Protein AF-A0A8S4QCL9-F1 (afdb_monomer)

pLDDT: mean 78.3, std 16.36, range [36.25, 92.94]

Structure (mmCIF, N/CA/C/O backbone):
data_AF-A0A8S4QCL9-F1
#
_entry.id   AF-A0A8S4QCL9-F1
#
loop_
_atom_site.group_PDB
_atom_site.id
_atom_site.type_symbol
_atom_site.label_atom_id
_atom_site.label_alt_id
_atom_site.label_comp_id
_atom_site.label_asym_id
_atom_site.label_entity_id
_atom_site.label_seq_id
_atom_site.pdbx_PDB_ins_code
_atom_site.Cartn_x
_atom_site.Cartn_y
_atom_site.Cartn_z
_atom_site.occupancy
_atom_site.B_iso_or_equiv
_atom_site.auth_seq_id
_atom_site.auth_comp_id
_atom_site.auth_asym_id
_atom_site.auth_atom_id
_atom_site.pdbx_PDB_model_num
ATOM 1 N N . MET A 1 1 ? 19.149 -9.446 15.315 1.00 36.25 1 MET A N 1
ATOM 2 C CA . MET A 1 1 ? 18.809 -8.489 14.243 1.00 36.25 1 MET A CA 1
ATOM 3 C C . MET A 1 1 ? 17.561 -9.006 13.570 1.00 36.25 1 MET A C 1
ATOM 5 O O . MET A 1 1 ? 17.598 -10.015 12.875 1.00 36.25 1 MET A O 1
ATOM 9 N N . GLU A 1 2 ? 16.452 -8.401 13.953 1.00 41.59 2 GLU A N 1
ATOM 10 C CA . GLU A 1 2 ? 15.089 -8.872 13.775 1.00 41.59 2 GLU A CA 1
ATOM 11 C C . GLU A 1 2 ? 14.542 -8.338 12.445 1.00 41.59 2 GLU A C 1
ATOM 13 O O . GLU A 1 2 ? 14.223 -7.166 12.330 1.00 41.59 2 GLU A O 1
ATOM 18 N N . HIS A 1 3 ? 14.454 -9.191 11.420 1.00 43.66 3 HIS A N 1
ATOM 19 C CA . HIS A 1 3 ? 13.785 -8.868 10.146 1.00 43.66 3 HIS A CA 1
ATOM 20 C C . HIS A 1 3 ? 12.252 -9.052 10.241 1.00 43.66 3 HIS A C 1
ATOM 22 O O . HIS A 1 3 ? 11.591 -9.344 9.247 1.00 43.66 3 HIS A O 1
ATOM 28 N N . SER A 1 4 ? 11.681 -8.942 11.446 1.00 46.59 4 SER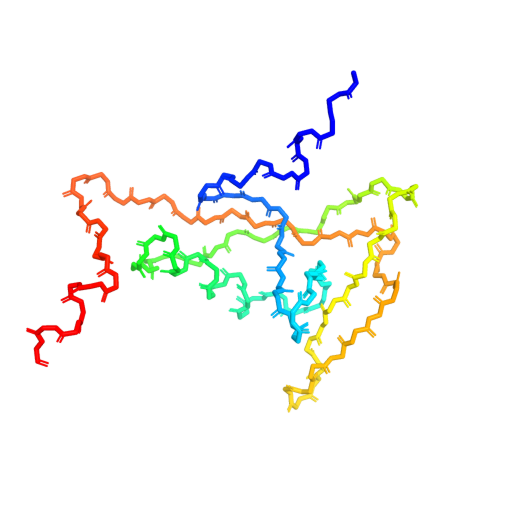 A N 1
ATOM 29 C CA . SER A 1 4 ? 10.273 -9.263 11.728 1.00 46.59 4 SER A CA 1
ATOM 30 C C . SER A 1 4 ? 9.317 -8.116 11.384 1.00 46.59 4 SER A C 1
ATOM 32 O O . SER A 1 4 ? 8.157 -8.353 11.061 1.00 46.59 4 SER A O 1
ATOM 34 N N . GLU A 1 5 ? 9.794 -6.871 11.394 1.00 47.47 5 GLU A N 1
ATOM 35 C CA . GLU A 1 5 ? 8.931 -5.689 11.243 1.00 47.47 5 GLU A CA 1
ATOM 36 C C . GLU A 1 5 ? 8.392 -5.488 9.818 1.00 47.47 5 GLU A C 1
ATOM 38 O O . GLU A 1 5 ? 7.361 -4.852 9.635 1.00 47.47 5 GLU A O 1
ATOM 43 N N . LEU A 1 6 ? 9.019 -6.090 8.801 1.00 45.91 6 LEU A N 1
ATOM 44 C CA . LEU A 1 6 ? 8.520 -6.037 7.418 1.00 45.91 6 LEU A CA 1
ATOM 45 C C . LEU A 1 6 ? 7.394 -7.044 7.140 1.00 45.91 6 LEU A C 1
ATOM 47 O O . LEU A 1 6 ? 6.724 -6.947 6.113 1.00 45.91 6 LEU A O 1
ATOM 51 N N . PHE A 1 7 ? 7.192 -8.008 8.041 1.00 49.94 7 PHE A N 1
ATOM 52 C CA . PHE A 1 7 ? 6.211 -9.088 7.898 1.00 49.94 7 PHE A CA 1
ATOM 53 C C . PHE A 1 7 ? 5.200 -9.140 9.045 1.00 49.94 7 PHE A C 1
ATOM 55 O O . PHE A 1 7 ? 4.327 -10.010 9.046 1.00 49.94 7 PHE A O 1
ATOM 62 N N . ALA A 1 8 ? 5.287 -8.221 10.010 1.00 41.41 8 ALA A N 1
ATOM 63 C CA . ALA A 1 8 ? 4.247 -8.032 11.004 1.00 41.41 8 ALA A CA 1
ATOM 64 C C . ALA A 1 8 ? 3.009 -7.452 10.305 1.00 41.41 8 ALA A C 1
ATOM 66 O O . ALA A 1 8 ? 2.879 -6.246 10.109 1.00 41.41 8 ALA A O 1
ATOM 67 N N . VAL A 1 9 ? 2.112 -8.342 9.882 1.00 51.78 9 VAL A N 1
ATOM 68 C CA . VAL A 1 9 ? 0.782 -7.993 9.384 1.00 51.78 9 VAL A CA 1
ATOM 69 C C . VAL A 1 9 ? -0.016 -7.491 10.583 1.00 51.78 9 VAL A C 1
ATOM 71 O O . VAL A 1 9 ? -0.667 -8.268 11.280 1.00 51.78 9 VAL A O 1
ATOM 74 N N . SER A 1 10 ? 0.070 -6.198 10.885 1.00 57.97 10 SER A N 1
ATOM 75 C CA . SER A 1 10 ? -0.998 -5.582 11.662 1.00 57.97 10 SER A CA 1
ATOM 76 C C . SER A 1 10 ? -2.265 -5.687 10.810 1.00 57.97 10 SER A C 1
ATOM 78 O O . SER A 1 10 ? -2.261 -5.338 9.631 1.00 57.97 10 SER A O 1
ATOM 80 N N . ASN A 1 11 ? -3.350 -6.220 11.382 1.00 64.81 11 ASN A N 1
ATOM 81 C CA . ASN A 1 11 ? -4.603 -6.413 10.636 1.00 64.81 11 ASN A CA 1
ATOM 82 C C . ASN A 1 11 ? -5.184 -5.077 10.141 1.00 64.81 11 ASN A C 1
ATOM 84 O O . ASN A 1 11 ? -6.064 -5.054 9.291 1.00 64.81 11 ASN A O 1
ATOM 88 N N . THR A 1 12 ? -4.731 -3.946 10.677 1.00 77.62 12 THR A N 1
ATOM 89 C CA . THR A 1 12 ? -5.289 -2.632 10.356 1.00 77.62 12 THR A CA 1
ATOM 90 C C . THR A 1 12 ? -4.260 -1.647 9.832 1.00 77.62 12 THR A C 1
ATOM 92 O O . THR A 1 12 ? -4.649 -0.543 9.477 1.00 77.62 12 THR A O 1
ATOM 95 N N . GLU A 1 13 ? -2.977 -1.995 9.737 1.00 88.94 13 GLU A N 1
ATOM 96 C CA . GLU A 1 13 ? -1.989 -1.126 9.095 1.00 88.94 13 GLU A CA 1
ATOM 97 C C . GLU A 1 13 ? -0.750 -1.865 8.586 1.00 88.94 13 GLU A C 1
ATOM 99 O O . GLU A 1 13 ? -0.421 -2.953 9.046 1.00 88.94 13 GLU A O 1
ATOM 104 N N . GLY A 1 14 ? -0.046 -1.273 7.624 1.00 90.50 14 GLY A N 1
ATOM 105 C CA . GLY A 1 14 ? 1.221 -1.802 7.131 1.00 90.50 14 GLY A CA 1
ATOM 106 C C . GLY A 1 14 ? 1.519 -1.439 5.683 1.00 90.50 14 GLY A C 1
ATOM 107 O O . GLY A 1 14 ? 0.748 -0.757 5.002 1.00 90.50 14 GLY A O 1
ATOM 108 N N . PHE A 1 15 ? 2.654 -1.933 5.188 1.00 91.56 15 PHE A N 1
ATOM 109 C CA . PHE A 1 15 ? 3.012 -1.795 3.781 1.00 91.56 15 PHE A CA 1
ATOM 110 C C . PHE A 1 15 ? 2.101 -2.645 2.898 1.00 91.56 15 PHE A C 1
ATOM 112 O O . PHE A 1 15 ? 1.953 -3.857 3.083 1.00 91.56 15 PHE A O 1
ATOM 119 N N . LEU A 1 16 ? 1.503 -2.003 1.900 1.00 91.62 16 LEU A N 1
ATOM 120 C CA . LEU A 1 16 ? 0.544 -2.625 1.011 1.00 91.62 16 LEU A CA 1
ATOM 121 C C . LEU A 1 16 ? 1.257 -3.545 0.019 1.00 91.62 16 LEU A C 1
ATOM 123 O O . LEU A 1 16 ? 2.020 -3.098 -0.842 1.00 91.62 16 LEU A O 1
ATOM 127 N N . HIS A 1 17 ? 0.934 -4.832 0.108 1.00 91.75 17 HIS A N 1
ATOM 128 C CA . HIS A 1 17 ? 1.424 -5.861 -0.795 1.00 91.75 17 HIS A CA 1
ATOM 129 C C . HIS A 1 17 ? 0.272 -6.529 -1.543 1.00 91.75 17 HIS A C 1
ATOM 131 O O . HIS A 1 17 ? -0.818 -6.744 -1.011 1.00 91.75 17 HIS A O 1
ATOM 137 N N . ARG A 1 18 ? 0.521 -6.907 -2.795 1.00 90.12 18 ARG A N 1
ATOM 138 C CA . ARG A 1 18 ? -0.432 -7.623 -3.645 1.00 90.12 18 ARG A CA 1
ATOM 139 C C . ARG A 1 18 ? 0.203 -8.918 -4.127 1.00 90.12 18 ARG A C 1
ATOM 141 O O . ARG A 1 18 ? 1.278 -8.902 -4.724 1.00 90.12 18 ARG A O 1
ATOM 148 N N . ASN A 1 19 ? -0.495 -10.032 -3.922 1.00 90.56 19 ASN A N 1
ATOM 149 C CA . ASN A 1 19 ? -0.142 -11.272 -4.596 1.00 90.56 19 ASN A CA 1
ATOM 150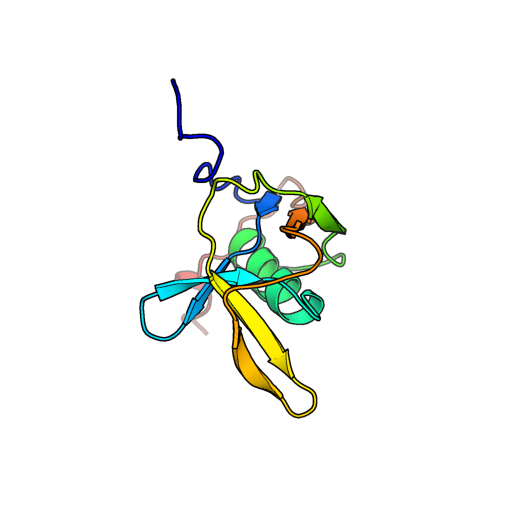 C C . ASN A 1 19 ? -0.584 -11.203 -6.065 1.00 90.56 19 ASN A C 1
ATOM 152 O O . ASN A 1 19 ? -1.760 -10.964 -6.358 1.00 90.56 19 ASN A O 1
ATOM 156 N N . TYR A 1 20 ? 0.354 -11.422 -6.979 1.00 91.06 20 TYR A N 1
ATOM 157 C CA . TYR A 1 20 ? 0.105 -11.524 -8.408 1.00 91.06 20 TYR A CA 1
ATOM 158 C C . TYR A 1 20 ? 0.863 -12.727 -8.966 1.00 91.06 20 TYR A C 1
ATOM 160 O O . TYR A 1 20 ? 2.083 -12.822 -8.849 1.00 91.06 20 TYR A O 1
ATOM 168 N N . LYS A 1 21 ? 0.131 -13.680 -9.555 1.00 92.12 21 LYS A N 1
ATOM 169 C CA . LYS A 1 21 ? 0.693 -14.929 -10.107 1.00 92.12 21 LYS A CA 1
ATOM 170 C C . LYS A 1 21 ? 1.589 -15.695 -9.113 1.00 92.12 21 LYS A C 1
ATOM 172 O O . LYS A 1 21 ? 2.607 -16.254 -9.504 1.00 92.12 21 LYS A O 1
ATOM 177 N N . GLY A 1 22 ? 1.221 -15.702 -7.829 1.00 91.00 22 GLY A N 1
ATOM 178 C CA . GLY A 1 22 ? 1.937 -16.435 -6.781 1.00 91.00 22 GLY A CA 1
ATOM 179 C C . GLY A 1 22 ? 3.088 -15.671 -6.123 1.00 91.00 22 GLY A C 1
ATOM 180 O O . GLY A 1 22 ? 3.586 -16.130 -5.102 1.00 91.00 22 GLY A O 1
ATOM 181 N N . ASN A 1 23 ? 3.462 -14.494 -6.630 1.00 91.81 23 ASN A N 1
ATOM 182 C CA . ASN A 1 23 ? 4.511 -13.661 -6.041 1.00 91.81 23 ASN A CA 1
ATOM 183 C C . ASN A 1 23 ? 3.910 -12.436 -5.347 1.00 91.81 23 ASN A C 1
ATOM 185 O O . ASN A 1 23 ? 2.904 -11.888 -5.801 1.00 91.81 23 ASN A O 1
ATOM 189 N N . TRP A 1 24 ? 4.530 -12.005 -4.250 1.00 90.06 24 TRP A N 1
ATOM 190 C CA . TRP A 1 24 ? 4.147 -10.793 -3.532 1.00 90.06 24 TRP A CA 1
ATOM 191 C C . TRP A 1 24 ? 4.932 -9.593 -4.052 1.00 90.06 24 TRP A C 1
ATOM 193 O O . TRP A 1 24 ? 6.153 -9.650 -4.179 1.00 90.06 24 TRP A O 1
ATOM 203 N N . TYR A 1 25 ? 4.214 -8.512 -4.340 1.00 92.62 25 TYR A N 1
ATOM 204 C CA . TYR A 1 25 ? 4.773 -7.260 -4.839 1.00 92.62 25 TYR A CA 1
ATOM 205 C C . TYR A 1 25 ? 4.302 -6.100 -3.971 1.00 92.62 25 TYR A C 1
ATOM 207 O O . TYR A 1 25 ? 3.130 -6.061 -3.585 1.00 92.62 25 TYR A O 1
ATOM 215 N N . ALA A 1 26 ? 5.186 -5.143 -3.703 1.00 92.75 26 ALA A N 1
ATOM 216 C CA . ALA A 1 26 ? 4.811 -3.896 -3.051 1.00 92.75 26 ALA A CA 1
ATOM 217 C C . ALA A 1 26 ? 4.027 -3.006 -4.017 1.00 92.75 26 ALA A C 1
ATOM 219 O O . ALA A 1 26 ? 4.301 -2.942 -5.218 1.00 92.75 26 ALA A O 1
ATOM 220 N N . VAL A 1 27 ? 3.033 -2.302 -3.502 1.00 92.25 27 VAL A N 1
ATOM 221 C CA . VAL A 1 27 ? 2.225 -1.394 -4.314 1.00 92.25 27 VAL A CA 1
ATOM 222 C C . VAL A 1 27 ? 2.939 -0.058 -4.462 1.00 92.25 27 VAL A C 1
ATOM 224 O O . VAL A 1 27 ? 3.400 0.506 -3.473 1.00 92.25 27 VAL A O 1
ATOM 227 N N . CYS A 1 28 ? 2.999 0.449 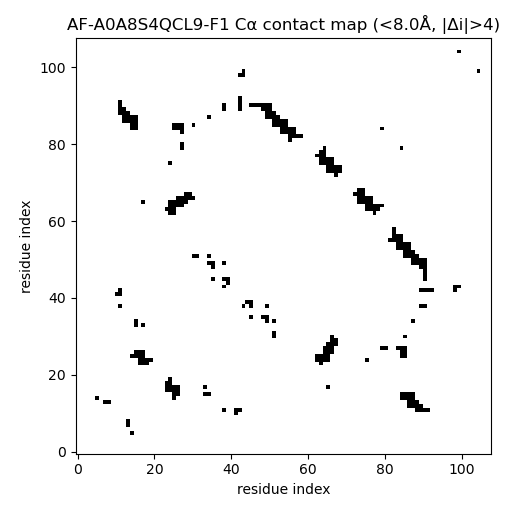-5.694 1.00 88.50 28 CYS A N 1
ATOM 228 C CA . CYS A 1 28 ? 3.655 1.717 -6.006 1.00 88.50 28 CYS A CA 1
ATOM 229 C C . CYS A 1 28 ? 2.659 2.825 -6.383 1.00 88.50 28 CYS A C 1
ATOM 231 O O . CYS A 1 28 ? 2.512 3.804 -5.656 1.00 88.50 28 CYS A O 1
ATOM 233 N N . ASN A 1 29 ? 1.941 2.667 -7.503 1.00 84.75 29 ASN A N 1
ATOM 234 C CA . ASN A 1 29 ? 1.076 3.716 -8.049 1.00 84.75 29 ASN A CA 1
ATOM 235 C C . ASN A 1 29 ? -0.417 3.397 -7.919 1.00 84.75 29 ASN A C 1
ATOM 237 O O . ASN A 1 29 ? -0.838 2.248 -8.061 1.00 84.75 29 ASN A O 1
ATOM 241 N N . ASN A 1 30 ? -1.219 4.455 -7.739 1.00 82.25 30 ASN A N 1
ATOM 242 C CA . ASN A 1 30 ? -2.683 4.415 -7.627 1.00 82.25 30 ASN A CA 1
ATOM 243 C C . ASN A 1 30 ? -3.200 3.369 -6.615 1.00 82.25 30 ASN A C 1
ATOM 245 O O . ASN A 1 30 ? -4.029 2.524 -6.966 1.00 82.25 30 ASN A O 1
ATOM 249 N N . PRO A 1 31 ? -2.750 3.418 -5.346 1.00 88.81 31 PRO A N 1
ATOM 250 C CA . PRO A 1 31 ? -3.030 2.363 -4.375 1.00 88.81 31 PRO A CA 1
ATOM 251 C C . PRO A 1 31 ? -4.482 2.304 -3.902 1.00 88.81 31 PRO A C 1
ATOM 253 O O . PRO A 1 31 ? -4.853 1.314 -3.284 1.00 88.81 31 PRO A O 1
ATOM 256 N N . TYR A 1 32 ? -5.301 3.328 -4.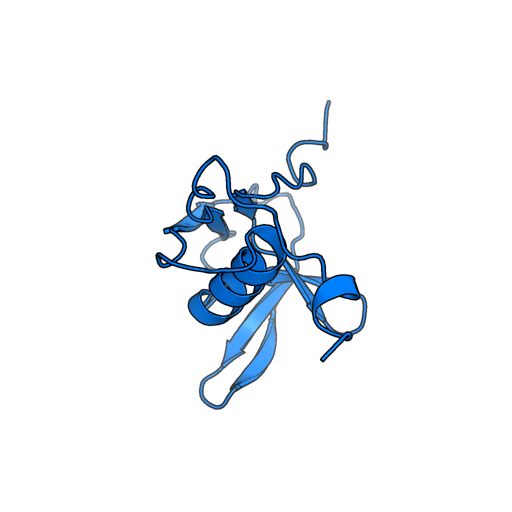164 1.00 89.62 32 TYR A N 1
ATOM 257 C CA . TYR A 1 32 ? -6.636 3.479 -3.575 1.00 89.62 32 TYR A CA 1
ATOM 258 C C . TYR A 1 32 ? -7.507 2.223 -3.672 1.00 89.62 32 TYR A C 1
ATOM 260 O O . TYR A 1 32 ? -8.024 1.766 -2.656 1.00 89.62 32 TYR A O 1
ATOM 268 N N . MET A 1 33 ? -7.637 1.633 -4.866 1.00 89.50 33 MET A N 1
ATOM 269 C CA . MET A 1 33 ? -8.463 0.432 -5.046 1.00 89.50 33 MET A CA 1
ATOM 270 C C . MET A 1 33 ? -7.919 -0.759 -4.251 1.00 89.50 33 MET A C 1
ATOM 272 O O . MET A 1 33 ? -8.679 -1.495 -3.632 1.00 89.50 33 MET A O 1
ATOM 276 N N . TRP A 1 34 ? -6.599 -0.939 -4.233 1.00 91.06 34 TRP A N 1
ATOM 277 C CA . TRP A 1 34 ? -5.966 -2.069 -3.557 1.00 91.06 34 TRP A CA 1
ATOM 278 C C . TRP A 1 34 ? -5.934 -1.904 -2.037 1.00 91.06 34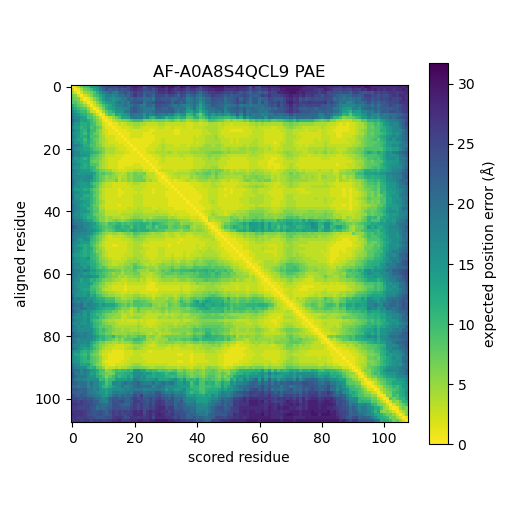 TRP A C 1
ATOM 280 O O . TRP A 1 34 ? -6.137 -2.882 -1.326 1.00 91.06 34 TRP A O 1
AT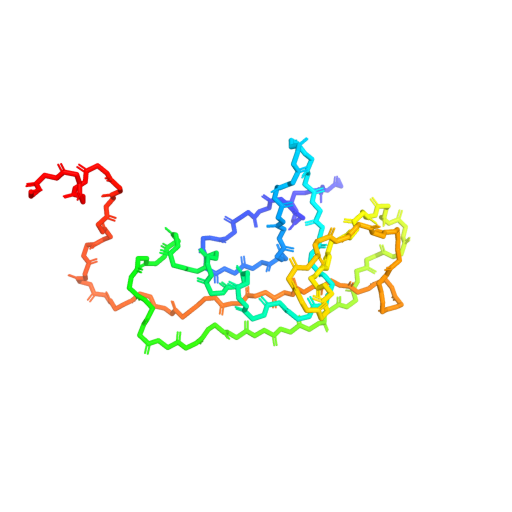OM 290 N N . ALA A 1 35 ? -5.745 -0.680 -1.543 1.00 91.69 35 ALA A N 1
ATOM 291 C CA . ALA A 1 35 ? -5.851 -0.342 -0.128 1.00 91.69 35 ALA A CA 1
ATOM 292 C C . ALA A 1 35 ? -7.280 -0.574 0.379 1.00 91.69 35 ALA A C 1
ATOM 294 O O . ALA A 1 35 ? -7.478 -1.188 1.423 1.00 91.69 35 ALA A O 1
ATOM 295 N N . HIS A 1 36 ? -8.282 -0.147 -0.392 1.00 90.25 36 HIS A N 1
ATOM 296 C CA . HIS A 1 36 ? -9.683 -0.385 -0.066 1.00 90.25 36 HIS A CA 1
ATOM 297 C C . HIS A 1 36 ? -10.009 -1.887 -0.047 1.00 90.25 36 HIS A C 1
ATOM 299 O O . HIS A 1 36 ? -10.601 -2.381 0.907 1.00 90.25 36 HIS A O 1
ATOM 305 N N . ASP A 1 37 ? -9.571 -2.645 -1.052 1.00 88.69 37 ASP A N 1
ATOM 306 C CA . ASP A 1 37 ? -9.759 -4.099 -1.088 1.00 88.69 37 ASP A CA 1
ATOM 307 C C . ASP A 1 37 ? -9.032 -4.836 0.043 1.00 88.69 37 ASP A C 1
ATOM 309 O O . ASP A 1 37 ? -9.526 -5.863 0.514 1.00 88.69 37 ASP A O 1
ATOM 313 N N . ALA A 1 38 ? -7.858 -4.357 0.462 1.00 89.06 38 ALA A N 1
ATOM 314 C CA . ALA A 1 38 ? -7.130 -4.902 1.603 1.00 89.06 38 ALA A CA 1
ATOM 315 C C . ALA A 1 38 ? -7.908 -4.645 2.896 1.00 89.06 38 ALA A C 1
ATOM 317 O O . ALA A 1 38 ? -8.318 -5.593 3.560 1.00 89.06 38 ALA A O 1
ATOM 318 N N . CYS A 1 39 ? -8.239 -3.386 3.182 1.00 87.44 39 CYS A N 1
ATOM 319 C CA . CYS A 1 39 ? -8.976 -3.033 4.391 1.00 87.44 39 CYS A CA 1
ATOM 320 C C . CYS A 1 39 ? -10.344 -3.704 4.469 1.00 87.44 39 CYS A C 1
ATOM 322 O O . CYS A 1 39 ? -10.774 -4.066 5.553 1.00 87.44 39 CYS A O 1
ATOM 324 N N . ARG A 1 40 ? -11.019 -3.943 3.339 1.00 85.38 40 ARG A N 1
ATOM 325 C CA . ARG A 1 40 ? -12.330 -4.603 3.328 1.00 85.38 40 ARG A CA 1
ATOM 326 C C . ARG A 1 40 ? -12.233 -6.054 3.788 1.00 85.38 40 ARG A C 1
ATOM 328 O O . ARG A 1 40 ? -13.176 -6.564 4.382 1.00 85.38 40 ARG A O 1
ATOM 335 N N . ARG A 1 41 ? -11.120 -6.734 3.503 1.00 82.25 41 ARG A N 1
ATOM 336 C CA . ARG A 1 41 ? -10.895 -8.108 3.974 1.00 82.25 41 ARG A CA 1
ATOM 337 C C . ARG A 1 41 ? -10.637 -8.149 5.472 1.00 82.25 41 ARG A C 1
ATOM 339 O O . ARG A 1 41 ? -11.129 -9.058 6.127 1.00 82.25 41 ARG A O 1
ATOM 346 N N . GLU A 1 42 ? -9.934 -7.146 5.982 1.00 79.75 42 GLU A N 1
ATOM 347 C CA . GLU A 1 42 ? -9.556 -7.090 7.390 1.00 79.75 42 GLU A CA 1
ATOM 348 C C . GLU A 1 42 ? -10.652 -6.527 8.294 1.00 79.75 42 GLU A C 1
ATOM 350 O O . GLU A 1 42 ? -10.772 -6.961 9.431 1.00 79.75 42 GLU A O 1
ATOM 355 N N . THR A 1 43 ? -11.468 -5.581 7.814 1.00 75.94 43 THR A N 1
ATOM 356 C CA . THR A 1 43 ? -12.499 -4.907 8.626 1.00 75.94 43 THR A CA 1
ATOM 357 C C . THR A 1 43 ? -13.934 -5.255 8.223 1.00 75.94 43 THR A C 1
ATOM 359 O O . THR A 1 43 ? -14.893 -4.912 8.917 1.00 75.94 43 THR A O 1
ATOM 362 N N . GLY A 1 44 ? -14.120 -5.947 7.096 1.00 76.56 44 GLY A N 1
ATOM 363 C CA . GLY A 1 44 ? -15.432 -6.245 6.527 1.00 76.56 44 GLY A CA 1
ATOM 364 C C . GLY A 1 44 ? -16.091 -5.008 5.913 1.00 76.56 44 GLY A C 1
ATOM 365 O O . GLY A 1 44 ? -16.026 -4.788 4.703 1.00 76.56 44 GLY A O 1
ATOM 366 N N . LEU A 1 45 ? -16.772 -4.212 6.741 1.00 72.06 45 LEU A N 1
ATOM 367 C CA . LEU A 1 45 ? -17.494 -3.007 6.321 1.00 72.06 45 LEU A CA 1
ATOM 368 C C . LEU A 1 45 ? -16.596 -1.772 6.420 1.00 72.06 45 LEU A C 1
ATOM 370 O O . LEU A 1 45 ? -16.276 -1.294 7.506 1.00 72.06 45 LEU A O 1
ATOM 374 N N . ILE A 1 46 ? -16.254 -1.204 5.263 1.00 69.50 46 ILE A N 1
ATOM 375 C CA . ILE A 1 46 ? -15.530 0.064 5.188 1.00 69.50 46 ILE A CA 1
ATOM 376 C C . ILE A 1 46 ? -16.528 1.217 5.294 1.00 69.50 46 ILE A C 1
ATOM 378 O O . ILE A 1 46 ? -17.186 1.584 4.325 1.00 69.50 46 ILE A O 1
ATOM 382 N N . ILE A 1 47 ? -16.619 1.806 6.484 1.00 72.00 47 ILE A N 1
ATOM 383 C CA . ILE A 1 47 ? -17.405 3.026 6.736 1.00 72.00 47 ILE A CA 1
ATOM 384 C C . ILE A 1 47 ? -16.637 4.314 6.407 1.00 72.00 47 ILE A C 1
ATOM 386 O O . ILE A 1 47 ? -17.239 5.376 6.268 1.00 72.00 47 ILE A O 1
ATOM 390 N N . ARG A 1 48 ? -15.304 4.239 6.311 1.00 81.50 48 ARG A N 1
ATOM 391 C CA . ARG A 1 48 ? -14.404 5.374 6.058 1.00 81.50 48 ARG A CA 1
ATOM 392 C C . ARG A 1 48 ? -13.266 4.942 5.132 1.00 81.50 48 ARG A C 1
ATOM 394 O O . ARG A 1 48 ? -12.811 3.813 5.267 1.00 81.50 48 ARG A O 1
ATOM 401 N N . PRO A 1 49 ? -12.787 5.793 4.213 1.00 85.88 49 PRO A N 1
ATOM 402 C CA . PRO A 1 49 ? -11.666 5.431 3.352 1.00 85.88 49 PRO A CA 1
ATOM 403 C C . PRO A 1 49 ? -10.398 5.155 4.181 1.00 85.88 49 PRO A C 1
ATOM 405 O O . PRO A 1 49 ? -10.211 5.787 5.224 1.00 85.88 49 PRO A O 1
ATOM 408 N N . PRO A 1 50 ? -9.525 4.233 3.738 1.00 91.06 50 PRO A N 1
ATOM 409 C CA . PRO A 1 50 ? -8.247 4.005 4.396 1.00 91.06 50 PRO A CA 1
ATOM 410 C C . PRO A 1 50 ? -7.327 5.217 4.251 1.00 91.06 50 PRO A C 1
ATOM 412 O O . PRO A 1 50 ? -7.364 5.928 3.242 1.00 91.06 50 PRO A O 1
ATOM 415 N N . PHE A 1 51 ? -6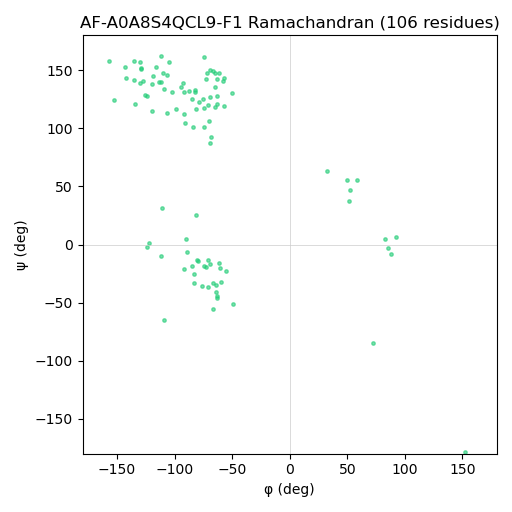.472 5.425 5.246 1.00 92.31 51 PHE A N 1
ATOM 416 C CA . PHE A 1 51 ? -5.409 6.416 5.177 1.00 92.31 51 PHE A CA 1
ATOM 417 C C . PHE A 1 51 ? -4.214 5.827 4.426 1.00 92.31 51 PHE A C 1
ATOM 419 O O . PHE A 1 51 ? -3.799 4.702 4.696 1.00 92.31 51 PHE A O 1
ATOM 426 N N . ILE A 1 52 ? -3.686 6.569 3.453 1.00 92.88 52 ILE A N 1
ATOM 427 C CA . ILE A 1 52 ? -2.643 6.096 2.539 1.00 92.88 52 ILE A CA 1
ATOM 428 C C . ILE A 1 52 ? -1.476 7.074 2.579 1.00 92.88 52 ILE A C 1
ATOM 430 O O . ILE A 1 52 ? -1.658 8.275 2.381 1.00 92.88 52 ILE A O 1
ATOM 434 N N . GLN A 1 53 ? -0.276 6.544 2.783 1.00 92.88 53 GLN A N 1
ATOM 435 C CA . GLN A 1 53 ? 0.976 7.289 2.772 1.00 92.88 53 GLN A CA 1
ATOM 436 C C . GLN A 1 53 ? 1.981 6.606 1.846 1.00 92.88 53 GLN A C 1
ATOM 438 O O . GLN A 1 53 ? 1.937 5.394 1.649 1.00 92.88 53 GLN A O 1
ATOM 443 N N . ILE A 1 54 ? 2.898 7.384 1.280 1.00 90.81 54 ILE A N 1
ATOM 444 C CA . ILE A 1 54 ? 4.054 6.860 0.550 1.00 90.81 54 ILE A CA 1
ATOM 445 C C . ILE A 1 54 ? 5.255 7.096 1.451 1.00 90.81 54 ILE A C 1
ATOM 447 O O . ILE A 1 54 ? 5.598 8.246 1.723 1.00 90.81 54 ILE A O 1
ATOM 451 N N . LEU A 1 55 ? 5.847 6.013 1.946 1.00 90.75 55 LEU A N 1
ATOM 452 C CA . LEU A 1 55 ? 6.975 6.068 2.867 1.00 90.75 55 LEU A CA 1
ATOM 453 C C . LEU A 1 55 ? 8.223 5.493 2.188 1.00 90.75 55 LEU A C 1
ATOM 455 O O . LEU A 1 55 ? 8.113 4.487 1.478 1.00 90.75 55 LEU A O 1
ATOM 459 N N . PRO A 1 56 ? 9.402 6.106 2.391 1.00 90.06 56 PRO A N 1
ATOM 460 C CA . PRO A 1 56 ? 10.651 5.533 1.918 1.00 90.06 56 PRO A CA 1
ATOM 461 C C . PRO A 1 56 ? 10.902 4.193 2.616 1.00 90.06 56 PRO A C 1
ATOM 463 O O . PRO A 1 56 ? 10.623 4.037 3.806 1.00 90.06 56 PRO A O 1
ATOM 466 N N . ILE A 1 57 ? 11.443 3.236 1.872 1.00 87.81 57 ILE A N 1
ATOM 467 C CA . ILE A 1 57 ? 11.917 1.954 2.392 1.00 87.81 57 ILE A CA 1
ATOM 468 C C . ILE A 1 57 ? 13.441 1.888 2.285 1.00 87.81 57 ILE A C 1
ATOM 470 O O . ILE A 1 57 ? 14.054 2.655 1.543 1.00 87.81 57 ILE A O 1
ATOM 474 N N . ASP A 1 58 ? 14.059 0.970 3.030 1.00 86.50 58 ASP A N 1
ATOM 475 C CA . ASP A 1 58 ? 15.505 0.762 2.961 1.00 86.50 58 ASP A CA 1
ATOM 476 C C . ASP A 1 58 ? 15.924 0.425 1.509 1.00 86.50 58 ASP A C 1
ATOM 478 O O . ASP A 1 58 ? 15.484 -0.597 0.969 1.00 86.50 58 ASP A O 1
ATOM 482 N N . PRO A 1 59 ? 16.779 1.249 0.866 1.00 80.19 59 PRO A N 1
ATOM 483 C CA . PRO A 1 59 ? 17.232 1.027 -0.506 1.00 80.19 59 PRO A CA 1
ATOM 484 C C . PRO A 1 59 ? 17.993 -0.288 -0.706 1.00 80.19 59 PRO A C 1
ATOM 486 O O . PRO A 1 59 ? 18.125 -0.752 -1.839 1.00 80.19 59 PRO A O 1
ATOM 489 N N . LEU A 1 60 ? 18.524 -0.880 0.368 1.00 82.12 60 LEU A N 1
ATOM 490 C CA . LEU A 1 60 ? 19.223 -2.164 0.328 1.00 82.12 60 LEU A CA 1
ATOM 491 C C . LEU A 1 60 ? 18.255 -3.344 0.166 1.00 82.12 60 LEU A C 1
ATOM 493 O O . LEU A 1 60 ? 18.672 -4.430 -0.250 1.00 82.12 60 LEU A O 1
ATOM 497 N N . ILE A 1 61 ? 16.966 -3.146 0.450 1.00 82.25 61 ILE A N 1
ATOM 498 C CA . ILE A 1 61 ? 15.941 -4.172 0.285 1.00 82.25 61 ILE A CA 1
ATOM 499 C C . ILE A 1 61 ? 15.514 -4.218 -1.181 1.00 82.25 61 ILE A C 1
ATOM 501 O O . ILE A 1 61 ? 14.929 -3.285 -1.728 1.00 82.25 61 ILE A O 1
ATOM 505 N N . LYS A 1 62 ? 15.760 -5.363 -1.824 1.00 82.56 62 LYS A N 1
ATOM 506 C CA . LYS A 1 62 ? 15.261 -5.629 -3.176 1.00 82.56 62 LYS A CA 1
ATOM 507 C C . LYS A 1 62 ? 13.765 -5.919 -3.129 1.00 82.56 62 LYS A C 1
ATOM 509 O O . LYS A 1 62 ? 13.358 -7.034 -2.811 1.00 82.56 62 LYS A O 1
ATOM 514 N N . VAL A 1 63 ? 12.965 -4.920 -3.482 1.00 87.12 63 VAL A N 1
ATOM 515 C CA . VAL A 1 63 ? 11.507 -5.030 -3.577 1.00 87.12 63 VAL A CA 1
ATOM 516 C C . VAL A 1 63 ? 11.078 -4.978 -5.037 1.00 87.12 63 VAL A C 1
ATOM 518 O O . VAL A 1 63 ? 11.526 -4.126 -5.799 1.00 87.12 63 VAL A O 1
ATOM 521 N N . ASN A 1 64 ? 10.187 -5.892 -5.421 1.00 91.50 64 ASN A N 1
ATOM 522 C CA . ASN A 1 64 ? 9.487 -5.805 -6.695 1.00 91.50 64 ASN A CA 1
ATOM 523 C C . ASN A 1 64 ? 8.149 -5.107 -6.479 1.00 91.50 64 ASN A C 1
ATOM 525 O O . ASN A 1 64 ? 7.403 -5.431 -5.553 1.00 91.50 64 ASN A O 1
ATOM 529 N N . TYR A 1 65 ? 7.833 -4.190 -7.376 1.00 92.25 65 TYR A N 1
ATOM 530 C CA . TYR A 1 65 ? 6.644 -3.368 -7.322 1.00 92.25 65 TYR A CA 1
ATOM 531 C C . TYR A 1 65 ? 5.599 -3.828 -8.319 1.00 92.25 65 TYR A C 1
ATOM 533 O O . TYR A 1 65 ? 5.890 -4.455 -9.341 1.00 92.25 65 TYR A O 1
ATOM 541 N N . ILE A 1 66 ? 4.361 -3.468 -8.023 1.00 92.75 66 ILE A N 1
ATOM 542 C CA . ILE A 1 66 ? 3.224 -3.657 -8.904 1.00 92.75 66 ILE A CA 1
ATOM 543 C C . ILE A 1 66 ? 2.388 -2.382 -8.928 1.00 92.75 66 ILE A C 1
ATOM 545 O O . ILE A 1 66 ? 2.236 -1.683 -7.923 1.00 92.75 66 ILE A O 1
ATOM 549 N N . SER A 1 67 ? 1.877 -2.061 -10.110 1.00 90.56 67 SER A N 1
ATOM 550 C CA . SER A 1 67 ? 1.075 -0.870 -10.360 1.00 90.56 67 SER A CA 1
ATOM 551 C C . SER A 1 67 ? -0.038 -1.175 -11.351 1.00 90.56 67 SER A C 1
ATOM 553 O O . SER A 1 67 ? 0.083 -2.052 -12.210 1.00 90.56 67 SER A O 1
ATOM 555 N N . THR A 1 68 ? -1.124 -0.413 -11.249 1.00 86.94 68 THR A N 1
ATOM 556 C CA . THR A 1 68 ? -2.192 -0.425 -12.253 1.00 86.94 68 THR A CA 1
ATOM 557 C C . THR A 1 68 ? -2.000 0.767 -13.184 1.00 86.94 68 THR A C 1
ATOM 559 O O . THR A 1 68 ? -2.048 1.918 -12.748 1.00 86.94 68 THR A O 1
ATOM 562 N N . ALA A 1 69 ? -1.749 0.492 -14.462 1.00 80.00 69 ALA A N 1
ATOM 563 C CA . ALA A 1 69 ? -1.679 1.499 -15.513 1.00 80.00 69 ALA A CA 1
ATOM 564 C C . ALA A 1 69 ? -3.089 2.005 -15.884 1.00 80.00 69 ALA A C 1
ATOM 566 O O . ALA A 1 69 ? -4.084 1.316 -15.614 1.00 80.00 69 ALA A O 1
ATOM 567 N N . PRO A 1 70 ? -3.200 3.180 -16.532 1.00 77.06 70 PRO A N 1
ATOM 568 C CA . PRO A 1 70 ? -4.457 3.631 -17.120 1.00 77.06 70 PRO A CA 1
ATOM 569 C C . PRO A 1 70 ? -5.070 2.529 -17.999 1.00 77.06 70 PRO A C 1
ATOM 571 O O . PRO A 1 70 ? -4.379 1.926 -18.816 1.00 77.06 70 PRO A O 1
ATOM 574 N N . GLY A 1 71 ? -6.354 2.228 -17.793 1.00 77.94 71 GLY A N 1
ATOM 575 C CA . GLY A 1 71 ? -7.039 1.114 -18.466 1.00 77.94 71 GLY A CA 1
ATOM 576 C C . GLY A 1 71 ? -7.030 -0.219 -17.705 1.00 77.94 71 GLY A C 1
ATOM 577 O O . GLY A 1 71 ? -7.494 -1.219 -18.241 1.00 77.94 71 GLY A O 1
ATOM 578 N N . GLY A 1 72 ? -6.534 -0.257 -16.462 1.00 79.38 72 GLY A N 1
ATOM 579 C CA . GLY A 1 72 ? -6.627 -1.442 -15.595 1.00 79.38 72 GLY A CA 1
ATOM 580 C C . GLY A 1 72 ? -5.544 -2.497 -15.839 1.00 79.38 72 GLY A C 1
ATOM 581 O O . GLY A 1 72 ? -5.563 -3.561 -15.222 1.00 79.38 72 GLY A O 1
ATOM 582 N N . LEU A 1 73 ? -4.583 -2.209 -16.719 1.00 85.94 73 LEU A N 1
ATOM 583 C CA . LEU A 1 73 ? -3.461 -3.094 -17.016 1.00 85.94 73 LEU A CA 1
ATOM 584 C C . LEU A 1 73 ? -2.489 -3.146 -15.834 1.00 85.94 73 LEU A C 1
ATOM 586 O O . LEU A 1 73 ? -1.904 -2.139 -15.433 1.00 85.94 73 LEU A O 1
ATOM 590 N N . VAL A 1 74 ? -2.299 -4.343 -15.288 1.00 88.62 74 VAL A N 1
ATOM 591 C CA . VAL A 1 74 ? -1.371 -4.592 -14.184 1.00 88.62 74 VAL A CA 1
ATOM 592 C C . VAL A 1 74 ? 0.031 -4.821 -14.740 1.00 88.62 74 VAL A C 1
ATOM 594 O O . VAL A 1 74 ? 0.233 -5.707 -15.571 1.00 88.62 74 VAL A O 1
ATOM 597 N N . HIS A 1 75 ? 1.003 -4.051 -14.259 1.00 90.12 75 HIS A N 1
ATOM 598 C CA . HIS A 1 75 ? 2.413 -4.200 -14.614 1.00 90.12 75 HIS A CA 1
ATOM 599 C C . HIS A 1 75 ? 3.283 -4.266 -13.359 1.00 90.12 75 HIS A C 1
ATOM 601 O O . HIS A 1 75 ? 2.938 -3.711 -12.314 1.00 90.12 75 HIS A O 1
ATOM 607 N N . THR A 1 76 ? 4.409 -4.965 -13.474 1.00 91.62 76 THR A N 1
ATOM 608 C CA . THR A 1 76 ? 5.399 -5.127 -12.406 1.00 91.62 76 THR A CA 1
ATOM 609 C C . THR A 1 76 ? 6.683 -4.395 -12.770 1.00 91.62 76 THR A C 1
ATOM 611 O O . THR A 1 76 ? 7.115 -4.473 -13.920 1.00 91.62 76 THR A O 1
ATOM 614 N N . THR A 1 77 ? 7.307 -3.728 -11.805 1.00 90.06 77 THR A N 1
ATOM 615 C CA . THR A 1 77 ? 8.564 -2.984 -11.980 1.00 90.06 77 THR A CA 1
ATOM 616 C C . THR A 1 77 ? 9.513 -3.281 -10.824 1.00 90.06 77 THR A C 1
ATOM 618 O O . THR A 1 77 ? 9.094 -3.707 -9.754 1.00 90.06 77 THR A O 1
ATOM 621 N N . ASN A 1 78 ? 10.808 -3.077 -11.022 1.00 87.38 78 ASN A N 1
ATOM 622 C CA . ASN A 1 78 ? 11.829 -3.136 -9.968 1.00 87.38 78 ASN A CA 1
ATOM 623 C C . ASN A 1 78 ? 12.042 -1.775 -9.279 1.00 87.38 78 ASN A C 1
ATOM 625 O O . ASN A 1 78 ? 12.785 -1.685 -8.309 1.00 87.38 78 ASN A O 1
ATOM 629 N N . GLU A 1 79 ? 11.404 -0.722 -9.787 1.00 84.88 79 GLU A N 1
ATOM 630 C CA . GLU A 1 79 ? 11.606 0.656 -9.352 1.00 84.88 79 GLU A CA 1
ATOM 631 C C . GLU A 1 79 ? 10.265 1.330 -9.056 1.00 84.88 79 GLU A C 1
ATOM 633 O O . GLU A 1 79 ? 9.284 1.164 -9.791 1.00 84.88 79 GLU A O 1
ATOM 638 N N . CYS A 1 80 ? 10.248 2.101 -7.969 1.00 85.12 80 CYS A N 1
ATOM 639 C CA . CYS A 1 80 ? 9.137 2.939 -7.545 1.00 85.12 80 CYS A CA 1
ATOM 640 C C . CYS A 1 80 ? 9.663 4.126 -6.735 1.00 85.12 80 CYS A C 1
ATOM 642 O O . CYS A 1 80 ? 10.347 3.912 -5.737 1.00 85.12 80 CYS A O 1
ATOM 644 N N . LEU A 1 81 ? 9.331 5.353 -7.158 1.00 81.94 81 LEU A N 1
ATOM 645 C CA . LEU A 1 81 ? 9.436 6.599 -6.378 1.00 81.94 81 LEU A CA 1
ATOM 646 C C . LEU A 1 81 ? 10.612 6.640 -5.375 1.00 81.94 81 LEU A C 1
ATOM 648 O O . LEU A 1 81 ? 10.396 6.718 -4.168 1.00 81.94 81 LEU A O 1
ATOM 652 N N . ASN A 1 82 ? 11.855 6.584 -5.865 1.00 84.25 82 ASN A N 1
ATOM 653 C CA . ASN A 1 82 ? 13.070 6.630 -5.035 1.00 84.25 82 ASN A CA 1
ATOM 654 C C . ASN A 1 82 ? 13.086 5.608 -3.879 1.00 84.25 82 ASN A C 1
ATOM 656 O O . ASN A 1 82 ? 13.393 5.966 -2.745 1.00 84.25 82 ASN A O 1
ATOM 660 N N . SER A 1 83 ? 12.748 4.349 -4.166 1.00 85.75 83 SER A N 1
ATOM 661 C CA . SER A 1 83 ? 12.637 3.281 -3.163 1.00 85.75 83 SER A CA 1
ATOM 662 C C . SER A 1 83 ? 11.623 3.624 -2.074 1.00 85.75 83 SER A C 1
ATOM 664 O O . SER A 1 83 ? 11.939 3.629 -0.889 1.00 85.75 83 SER A O 1
ATOM 666 N N . SER A 1 84 ? 10.392 3.919 -2.485 1.00 89.12 84 SER A N 1
ATOM 667 C CA . SER A 1 84 ? 9.268 4.115 -1.567 1.00 89.12 84 SER A CA 1
ATOM 668 C C . SER A 1 84 ? 8.198 3.056 -1.779 1.00 89.12 84 SER A C 1
ATOM 670 O O . SER A 1 84 ? 8.022 2.540 -2.882 1.00 89.12 84 SER A O 1
ATOM 672 N N . ALA A 1 85 ? 7.441 2.770 -0.727 1.00 89.56 85 ALA A N 1
ATOM 673 C CA . ALA A 1 85 ? 6.305 1.866 -0.765 1.00 89.56 85 ALA A CA 1
ATOM 674 C C . ALA A 1 85 ? 5.074 2.518 -0.137 1.00 89.56 85 ALA A C 1
ATOM 676 O O . ALA A 1 85 ? 5.158 3.442 0.677 1.00 89.56 85 ALA A O 1
ATOM 677 N N . VAL A 1 86 ? 3.906 2.024 -0.529 1.00 92.94 86 VAL A N 1
ATOM 678 C CA . VAL A 1 86 ? 2.642 2.497 0.022 1.00 92.94 86 VAL A CA 1
ATOM 679 C C . VAL A 1 86 ? 2.412 1.872 1.396 1.00 92.94 86 VAL A C 1
ATOM 681 O O . VAL A 1 86 ? 2.343 0.652 1.515 1.00 92.94 86 VAL A O 1
ATOM 684 N N . TYR A 1 87 ? 2.240 2.711 2.412 1.00 92.25 87 TYR A N 1
ATOM 685 C CA . TYR A 1 87 ? 1.802 2.333 3.751 1.00 92.25 87 TYR A CA 1
ATOM 686 C C . TYR A 1 87 ? 0.325 2.689 3.920 1.00 92.25 87 TYR A C 1
ATOM 688 O O . TYR A 1 87 ? -0.101 3.799 3.591 1.00 92.25 87 TYR A O 1
ATOM 696 N N . VAL A 1 88 ? -0.469 1.743 4.408 1.00 92.94 88 VAL A N 1
ATOM 697 C CA . VAL A 1 88 ? -1.917 1.885 4.564 1.00 92.94 88 VAL A CA 1
ATOM 698 C C . VAL A 1 88 ? -2.281 1.719 6.025 1.00 92.94 88 VAL A C 1
ATOM 700 O O . VAL A 1 88 ? -1.795 0.800 6.669 1.00 92.94 88 VAL A O 1
ATOM 703 N N . THR A 1 89 ? -3.189 2.560 6.509 1.00 91.56 89 THR A N 1
ATOM 704 C CA . THR A 1 89 ? -3.877 2.388 7.790 1.00 91.56 89 THR A CA 1
ATOM 705 C C . THR A 1 89 ? -5.376 2.299 7.513 1.00 91.56 89 THR A C 1
ATOM 707 O O . THR A 1 89 ? -6.004 3.237 7.011 1.00 91.56 89 THR A O 1
ATOM 710 N N . CYS A 1 90 ? -5.953 1.139 7.793 1.00 88.38 90 CYS A N 1
ATOM 711 C CA . CYS A 1 90 ? -7.380 0.879 7.721 1.00 88.38 90 CYS A CA 1
ATOM 712 C C . CYS A 1 90 ? -8.113 1.592 8.865 1.00 88.38 90 CYS A C 1
ATOM 714 O O . CYS A 1 90 ? -7.561 1.749 9.952 1.00 88.38 90 CYS A O 1
ATOM 716 N N . PRO A 1 91 ? -9.363 2.030 8.647 1.00 84.75 91 PRO A N 1
ATOM 717 C CA . PRO A 1 91 ? -10.150 2.650 9.705 1.00 84.75 91 PRO A CA 1
ATOM 718 C C . PRO A 1 91 ? -10.456 1.651 10.826 1.00 84.75 91 PRO A C 1
ATOM 720 O O . PRO A 1 91 ? -10.703 0.473 10.562 1.00 84.75 91 PRO A O 1
ATOM 723 N N . ASP A 1 92 ? -10.534 2.155 12.057 1.00 73.31 92 ASP A N 1
ATOM 724 C CA . ASP A 1 92 ? -10.916 1.345 13.211 1.00 73.31 92 ASP A CA 1
ATOM 725 C C . ASP A 1 92 ? -12.292 0.699 13.029 1.00 73.31 92 ASP A C 1
ATOM 727 O O . ASP A 1 92 ? -13.256 1.327 12.567 1.00 73.31 92 ASP A O 1
ATOM 731 N N . LEU A 1 93 ? -12.379 -0.550 13.478 1.00 70.25 93 LEU A N 1
ATOM 732 C CA . LEU A 1 93 ? -13.635 -1.259 13.665 1.00 70.25 93 LEU A CA 1
ATOM 733 C C . LEU A 1 93 ? -14.451 -0.575 14.767 1.00 70.25 93 LEU A C 1
ATOM 735 O O . LEU A 1 93 ? -13.934 -0.268 15.842 1.00 70.25 93 LEU A O 1
ATOM 739 N N . LEU A 1 94 ? -15.751 -0.380 14.536 1.00 66.94 94 LEU A N 1
ATOM 740 C CA . LEU A 1 94 ? -16.652 0.032 15.610 1.00 66.94 94 LEU A CA 1
ATOM 741 C C . LEU A 1 94 ? -16.691 -1.081 16.663 1.00 66.94 94 LEU A C 1
ATOM 743 O O . LEU A 1 94 ? -17.053 -2.225 16.361 1.00 66.94 94 LEU A O 1
ATOM 747 N N . CYS A 1 95 ? -16.316 -0.757 17.902 1.00 65.50 95 CYS A N 1
ATOM 748 C CA . CYS A 1 95 ? -16.364 -1.721 18.993 1.00 65.50 95 CYS A CA 1
ATOM 749 C C . CYS A 1 95 ? -17.796 -2.271 19.163 1.00 65.50 95 CYS A C 1
ATOM 751 O O . CYS A 1 95 ? -18.785 -1.576 18.935 1.00 65.50 95 CYS A O 1
ATOM 753 N N . GLY A 1 96 ? -17.913 -3.557 19.501 1.00 62.34 96 GLY A N 1
ATOM 754 C CA . GLY A 1 96 ? -19.207 -4.242 19.620 1.00 62.34 96 GLY A CA 1
ATOM 755 C C . GLY A 1 96 ? -19.786 -4.806 18.314 1.00 62.34 96 GLY A C 1
ATOM 756 O O . GLY A 1 96 ? -20.811 -5.485 18.365 1.00 62.34 96 GLY A O 1
ATOM 757 N N . THR A 1 97 ? -19.136 -4.609 17.161 1.00 64.69 97 THR A N 1
ATOM 758 C CA . THR A 1 97 ? -19.505 -5.289 15.905 1.00 64.69 97 THR A CA 1
ATOM 759 C C . THR A 1 97 ? -18.698 -6.578 15.713 1.00 64.69 97 THR A C 1
ATOM 761 O O . THR A 1 97 ? -17.509 -6.639 16.023 1.00 64.69 97 THR A O 1
ATOM 764 N N . ARG A 1 98 ? -19.351 -7.653 15.246 1.00 61.34 98 ARG A N 1
ATOM 765 C CA . ARG A 1 98 ? -18.667 -8.908 14.895 1.00 61.34 98 ARG A CA 1
ATOM 766 C C . ARG A 1 98 ? -18.195 -8.828 13.449 1.00 61.34 98 ARG A C 1
ATOM 768 O O . ARG A 1 98 ? -18.988 -8.496 12.572 1.00 61.34 98 ARG A O 1
ATOM 775 N N . MET A 1 99 ? -16.938 -9.187 13.205 1.00 60.78 99 MET A N 1
ATOM 776 C CA . MET A 1 99 ? -16.443 -9.375 11.844 1.00 60.78 99 MET A CA 1
ATOM 777 C C . MET A 1 99 ? -17.185 -10.549 11.206 1.00 60.78 99 MET A C 1
ATOM 779 O O . MET A 1 99 ? -17.119 -11.670 11.713 1.00 60.78 99 MET A O 1
ATOM 783 N N . LEU A 1 100 ? -17.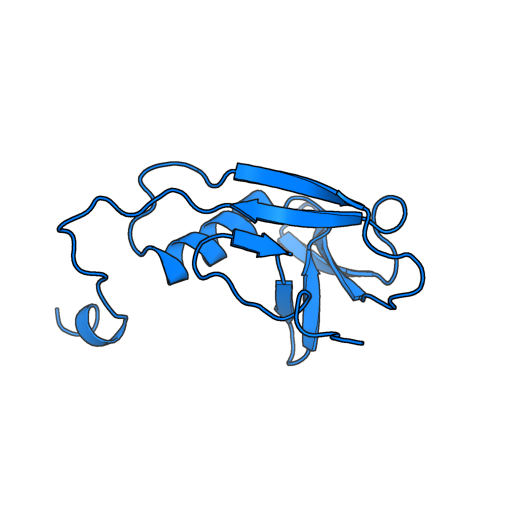919 -10.285 10.124 1.00 57.59 100 LEU A N 1
ATOM 784 C CA . LEU A 1 100 ? -18.540 -11.336 9.327 1.00 57.59 100 LEU A CA 1
ATOM 785 C C . LEU A 1 100 ? -17.424 -12.075 8.594 1.00 57.59 100 LEU A C 1
ATOM 787 O O . LEU A 1 100 ? -16.825 -11.554 7.654 1.00 57.59 100 LEU A O 1
ATOM 791 N N . THR A 1 101 ? -17.111 -13.283 9.047 1.00 52.44 101 THR A N 1
ATOM 792 C CA . THR A 1 101 ? -16.152 -14.135 8.346 1.00 52.44 101 THR A CA 1
ATOM 793 C C . THR A 1 101 ? -16.767 -14.592 7.025 1.00 52.44 101 THR A C 1
ATOM 795 O O . THR A 1 101 ? -17.984 -14.731 6.903 1.00 52.44 101 THR A O 1
ATOM 798 N N . SER A 1 102 ? -15.944 -14.836 6.000 1.00 55.06 102 SER A N 1
ATOM 799 C CA . SER A 1 102 ? -16.427 -15.220 4.661 1.00 55.06 102 SER A CA 1
ATOM 800 C C . SER A 1 102 ? -17.330 -16.463 4.663 1.00 55.06 102 SER A C 1
ATOM 802 O O . SER A 1 102 ? -18.162 -16.619 3.777 1.00 55.06 102 SER A O 1
ATOM 804 N N . SER A 1 103 ? -17.233 -17.312 5.687 1.00 51.81 103 SER A N 1
ATOM 805 C CA . SER A 1 103 ? -18.113 -18.461 5.915 1.00 51.81 103 SER A CA 1
ATOM 806 C C . SER A 1 103 ? -19.552 -18.095 6.315 1.00 51.81 103 SER A C 1
ATOM 808 O O . SER A 1 103 ? -20.436 -18.939 6.195 1.00 51.81 103 SER A O 1
ATOM 810 N N . GLN A 1 104 ? -19.817 -16.862 6.754 1.00 48.34 104 GLN A N 1
ATOM 811 C CA . GLN A 1 104 ? -21.157 -16.375 7.105 1.00 48.34 104 GLN A CA 1
ATOM 812 C C . GLN A 1 104 ? -21.882 -15.700 5.930 1.00 48.34 104 GLN A C 1
ATOM 814 O O . GLN A 1 104 ? -23.105 -15.655 5.933 1.00 48.34 104 GLN A O 1
ATOM 819 N N . LEU A 1 105 ? -21.152 -15.240 4.907 1.00 49.16 105 LEU A N 1
ATOM 820 C CA . LEU A 1 105 ? -21.714 -14.617 3.697 1.00 49.16 105 LEU A CA 1
ATOM 821 C C . LEU A 1 105 ? -22.251 -15.623 2.665 1.00 49.16 105 LEU A C 1
ATOM 823 O O . LEU A 1 105 ? -22.960 -15.227 1.751 1.00 49.16 105 LEU A O 1
ATOM 827 N N . ILE A 1 106 ? -21.926 -16.913 2.792 1.00 50.16 106 ILE A N 1
ATOM 828 C CA . ILE A 1 106 ? -22.351 -17.964 1.843 1.00 50.16 106 ILE A CA 1
ATOM 829 C C . ILE A 1 106 ? -23.702 -18.584 2.268 1.00 50.16 106 ILE A C 1
ATOM 831 O O . ILE A 1 106 ? -24.162 -19.554 1.676 1.00 50.16 106 ILE A O 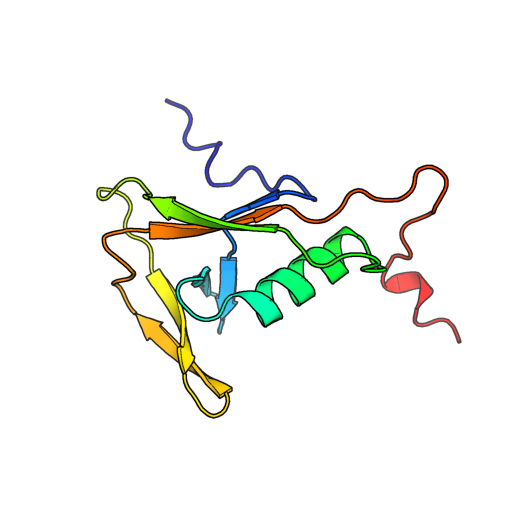1
ATOM 835 N N . LYS A 1 107 ? -24.348 -18.061 3.319 1.00 38.19 107 LYS A N 1
ATOM 836 C CA . LYS A 1 107 ? -25.532 -18.681 3.933 1.00 38.19 107 LYS A CA 1
ATOM 837 C C . LYS A 1 107 ? -26.847 -17.916 3.729 1.00 38.19 107 LYS A C 1
ATOM 839 O O . LYS A 1 107 ? -27.721 -18.019 4.588 1.00 38.19 107 LYS A O 1
ATOM 844 N N . GLU A 1 108 ? -26.991 -17.219 2.606 1.00 37.56 108 GLU A N 1
ATOM 845 C CA . GLU A 1 108 ? -28.273 -16.670 2.128 1.00 37.56 108 GLU A CA 1
ATOM 846 C C . GLU A 1 108 ? -28.587 -17.140 0.707 1.00 37.56 108 GLU A C 1
ATOM 848 O O . GLU A 1 108 ? -27.650 -17.168 -0.126 1.00 37.56 108 GLU A O 1
#

Nearest PDB structures (foldseek):
  7wr7-assembly1_A  TM=5.733E-01  e=3.466E-03  Homo sapiens
  8h3u-assembly1_A  TM=5.612E-01  e=3.034E-03  Homo sapiens
  8h3s-assembly1_A  TM=5.689E-01  e=2.485E-03  Homo sapiens
  7wqx-assembly1_A  TM=5.677E-01  e=3.705E-03  Homo sapiens
  2r4e-assembly1_A  TM=1.921E-01  e=2.804E-01  Escherichia coli

Radius of gyration: 15.29 Å; Cα contacts (8 Å, |Δi|>4): 160; chains: 1; bounding box: 48×26×38 Å

Foldseek 3Di:
DDPCQQPPCPLFKHFQWDDDPNDIAFEAPPCQVSLQVSLCQSQVDQPDGKDKDKAADDPVDQGKYWYQDPPRDIDIDSDHDNRIGMMIGGDDHDPPDDDDHPVNVVPD

Sequence (108 aa):
MEHSELFAVSNTEGFLHRNYKGNWYAVCNNPYMWAHDACRRETGLIIRPPFIQILPIDPLIKVNYISTAPGGLVHTTNECLNSSAVYVTCPDLLCGTRMLTSSQLIKE

Secondary structure (DSSP, 8-state):
--TTTTT--BTTEEE-EEEETTEEEEE-S-THHHHHHHHHHHHSS-SSPPEEEEEE--TTS---EEEEPTTS-EEEES--TTTEEEEEEPPPPPTTPPP--TTTTT--

Solvent-accessible surface area (backbone atoms only — not comparable to full-atom values): 6764 Å² total; per-residue (Å²): 137,82,82,53,77,89,68,58,76,48,79,47,39,43,73,44,67,46,79,56,96,90,42,77,21,36,33,58,46,82,53,65,68,59,50,47,58,50,37,31,71,61,54,48,74,76,90,54,82,56,49,76,46,81,43,77,50,67,79,86,59,91,57,45,28,33,33,61,44,93,91,73,48,76,49,72,38,76,70,36,82,90,44,32,36,30,33,35,36,39,61,82,73,67,85,94,65,79,76,74,51,77,83,65,73,74,74,121

Organism: NCBI:txid348720

Mean predicted aligned error: 9.68 Å